Protein AF-A0A814MRF3-F1 (afdb_monomer_lite)

Radius of gyration: 19.3 Å; chains: 1; bounding box: 43×29×50 Å

InterPro domains:
  IPR014729 Rossmann-like alpha/beta/alpha sandwich fold [G3DSA:3.40.50.620] (4-127)

Organism: NCBI:txid392030

Foldseek 3Di:
DVVVVVVVVVVCCVPPNPPDDDADEAEDEPVVCVVCVPVLDQPHAYEYEYEPPDPSVVSVVVNLVPDDPSSNVRYHYHYHDPDDDADVVVVLVLLLPDPDDLPVSLVVCVVRDPNVVSCVCVVVVVSVVSD

Sequence (131 aa):
PDKLSQAILQECDDRFGEGFNISIIHICGIDATENNTRILSTQYSLAVVDRPGYDSKTLWKEILENVTPDNRERLIWIAPWTGEMRSSTQLRKLLTNVTSNHVTLRQDLRDLVPTSCIDYILEYNIGQWFQ

Secondary structure (DSSP, 8-state):
-HHHHHHHHHHHHHHH-TTS----EEEEEHHHHHT-TTSS-SSSEEEEE--TTS-HHHHHHHHHHHS-HHHHTTEEEEPPPSSPP--HHHHHHHHHT-SS-HHHHHHHHHTTS-HHHHHHHHHTTGGGGG-

Structure (mmCIF, N/CA/C/O backbone):
data_AF-A0A814MRF3-F1
#
_entry.id   AF-A0A814MRF3-F1
#
loop_
_atom_site.group_PDB
_atom_site.id
_atom_site.type_symbol
_atom_site.label_atom_id
_atom_site.label_alt_id
_atom_site.label_comp_id
_atom_site.label_asym_id
_atom_site.label_entity_id
_atom_site.label_seq_id
_atom_site.pdbx_PDB_ins_code
_atom_site.Cartn_x
_atom_site.Cartn_y
_atom_site.Cartn_z
_atom_site.occupancy
_atom_site.B_iso_or_equiv
_atom_site.auth_seq_id
_atom_site.auth_comp_id
_atom_site.auth_asym_id
_atom_site.auth_atom_id
_atom_site.pdbx_PDB_model_num
ATOM 1 N N . PRO A 1 1 ? -12.338 6.833 1.900 1.00 67.50 1 PRO A N 1
ATOM 2 C CA . PRO A 1 1 ? -12.202 5.496 2.531 1.00 67.50 1 PRO A CA 1
ATOM 3 C C . PRO A 1 1 ? -13.564 4.909 2.910 1.00 67.50 1 PRO A C 1
ATOM 5 O O . PRO A 1 1 ? -13.945 3.887 2.359 1.00 67.50 1 PRO A O 1
ATOM 8 N N . ASP A 1 2 ? -14.340 5.610 3.740 1.00 72.62 2 ASP A N 1
ATOM 9 C CA . ASP A 1 2 ? -15.555 5.036 4.336 1.00 72.62 2 ASP A CA 1
ATOM 10 C C . ASP A 1 2 ? -16.660 4.722 3.319 1.00 72.62 2 ASP A C 1
ATOM 12 O O . ASP A 1 2 ? -17.252 3.652 3.380 1.00 72.62 2 ASP A O 1
ATOM 16 N N . LYS A 1 3 ? -16.883 5.585 2.314 1.00 80.69 3 LYS A N 1
ATOM 17 C CA . LYS A 1 3 ? -17.847 5.306 1.229 1.00 80.69 3 LYS A CA 1
ATOM 18 C C . LYS A 1 3 ? -17.519 4.025 0.454 1.00 80.69 3 LYS A C 1
ATOM 20 O O . LYS A 1 3 ? -18.424 3.286 0.092 1.00 80.69 3 LYS A O 1
ATOM 25 N N . LEU A 1 4 ? -16.231 3.776 0.204 1.00 82.06 4 LEU A N 1
ATOM 26 C CA . LEU A 1 4 ? -15.781 2.566 -0.483 1.00 82.06 4 LEU A CA 1
ATOM 27 C C . LEU A 1 4 ? -15.948 1.342 0.423 1.00 82.06 4 LEU A C 1
ATOM 29 O O . LEU A 1 4 ? -16.456 0.328 -0.036 1.00 82.06 4 LEU A O 1
ATOM 33 N N . SER A 1 5 ? -15.588 1.453 1.708 1.00 83.31 5 SER A N 1
ATOM 34 C CA . SER A 1 5 ? -15.804 0.383 2.690 1.00 83.31 5 SER A CA 1
ATOM 35 C C . SER A 1 5 ? -17.272 -0.027 2.778 1.00 83.31 5 SER A C 1
ATOM 37 O O . SER A 1 5 ? -17.569 -1.213 2.746 1.00 83.31 5 SER A O 1
ATOM 39 N N . GLN A 1 6 ? -18.187 0.945 2.848 1.00 84.31 6 GLN A N 1
ATOM 40 C CA . GLN A 1 6 ? -19.624 0.675 2.936 1.00 84.31 6 GLN A CA 1
ATOM 41 C C . GLN A 1 6 ? -20.152 -0.027 1.681 1.00 84.31 6 GLN A C 1
ATOM 43 O O . GLN A 1 6 ? -20.926 -0.969 1.788 1.00 84.31 6 GLN A O 1
ATOM 48 N N . ALA A 1 7 ? -19.687 0.377 0.495 1.00 87.94 7 ALA A N 1
ATOM 49 C CA . ALA A 1 7 ? -20.043 -0.309 -0.745 1.00 87.94 7 ALA A CA 1
ATOM 50 C C . ALA A 1 7 ? -19.535 -1.763 -0.775 1.00 87.94 7 ALA A C 1
ATOM 52 O O . ALA A 1 7 ? -20.238 -2.641 -1.259 1.00 87.94 7 ALA A O 1
ATOM 53 N N . ILE A 1 8 ? -18.338 -2.025 -0.236 1.00 87.25 8 ILE A N 1
ATOM 54 C CA . ILE A 1 8 ? -17.791 -3.386 -0.133 1.00 87.25 8 ILE A CA 1
ATOM 55 C C . ILE A 1 8 ? -18.611 -4.235 0.843 1.00 87.25 8 ILE A C 1
ATOM 57 O O . ILE A 1 8 ? -18.914 -5.376 0.515 1.00 87.25 8 ILE A O 1
ATOM 61 N N . LEU A 1 9 ? -18.976 -3.699 2.016 1.00 86.56 9 LEU A N 1
ATOM 62 C CA . LEU A 1 9 ? -19.822 -4.421 2.975 1.00 86.56 9 LEU A CA 1
ATOM 63 C C . LEU A 1 9 ? -21.165 -4.789 2.349 1.00 86.56 9 LEU A C 1
ATOM 65 O O . LEU A 1 9 ? -21.534 -5.956 2.388 1.00 86.56 9 LEU A O 1
ATOM 69 N N . GLN A 1 10 ? -21.821 -3.828 1.693 1.00 88.25 10 GLN A N 1
ATOM 70 C CA . GLN A 1 10 ? -23.097 -4.072 1.025 1.00 88.25 10 GLN A CA 1
ATOM 71 C C . GLN A 1 10 ? -22.986 -5.175 -0.034 1.00 88.25 10 GLN A C 1
ATOM 73 O O . GLN A 1 10 ? -23.795 -6.093 -0.049 1.00 88.25 10 GLN A O 1
ATOM 78 N N . GLU A 1 11 ? -21.964 -5.126 -0.892 1.00 90.25 11 GLU A N 1
ATOM 79 C CA . GLU A 1 11 ? -21.776 -6.145 -1.933 1.00 90.25 11 GLU A CA 1
ATOM 80 C C . GLU A 1 11 ? -21.515 -7.536 -1.335 1.00 90.25 11 GLU A C 1
ATOM 82 O O . GLU A 1 11 ? -21.933 -8.555 -1.890 1.00 90.25 11 GLU A O 1
ATOM 87 N N . CYS A 1 12 ? -20.809 -7.602 -0.207 1.00 86.50 12 CYS A N 1
ATOM 88 C CA . CYS A 1 12 ? -20.595 -8.862 0.482 1.00 86.50 12 CYS A CA 1
ATOM 89 C C . CYS A 1 12 ? -21.886 -9.395 1.119 1.00 86.50 12 CYS A C 1
ATOM 91 O O . CYS A 1 12 ? -22.162 -10.588 0.984 1.00 86.50 12 CYS A O 1
ATOM 93 N N . ASP A 1 13 ? -22.677 -8.536 1.760 1.00 87.44 13 ASP A N 1
ATOM 94 C CA . ASP A 1 13 ? -23.973 -8.911 2.331 1.00 87.44 13 ASP A CA 1
ATOM 95 C C . ASP A 1 13 ? -24.920 -9.418 1.231 1.00 87.44 13 ASP A C 1
ATOM 97 O O . ASP A 1 13 ? -25.522 -10.483 1.374 1.00 87.44 13 ASP A O 1
ATOM 101 N N . ASP A 1 14 ? -24.965 -8.732 0.084 1.00 90.00 14 ASP A N 1
ATOM 102 C CA . ASP A 1 14 ? -25.799 -9.100 -1.066 1.00 90.00 14 ASP A CA 1
ATOM 103 C C . ASP A 1 14 ? -25.418 -10.472 -1.658 1.00 90.00 14 ASP A C 1
ATOM 105 O O . ASP A 1 14 ? -26.282 -11.219 -2.127 1.00 90.00 14 ASP A O 1
ATOM 109 N N . ARG A 1 15 ? -24.123 -10.826 -1.658 1.00 87.56 15 ARG A N 1
ATOM 110 C CA . ARG A 1 15 ? -23.620 -12.073 -2.268 1.00 87.56 15 ARG A CA 1
ATOM 111 C C . ARG A 1 15 ? -23.576 -13.264 -1.328 1.00 87.56 15 ARG A C 1
ATOM 113 O O . ARG A 1 15 ? -23.783 -14.393 -1.774 1.00 87.56 15 ARG A O 1
ATOM 120 N N . PHE A 1 16 ? -23.213 -13.036 -0.073 1.00 84.75 16 PHE A N 1
ATOM 121 C CA . PHE A 1 16 ? -22.900 -14.101 0.879 1.00 84.75 16 PHE A CA 1
ATOM 122 C C . PHE A 1 16 ? -23.936 -14.205 2.007 1.00 84.75 16 PHE A C 1
ATOM 124 O O . PHE A 1 16 ? -23.978 -15.228 2.693 1.00 84.75 16 PHE A O 1
ATOM 131 N N . GLY A 1 17 ? -24.816 -13.207 2.143 1.00 78.00 17 GLY A N 1
ATOM 132 C CA . GLY A 1 17 ? -25.870 -13.142 3.149 1.00 78.00 17 GLY A CA 1
ATOM 133 C C . GLY A 1 17 ? -25.359 -12.808 4.553 1.00 78.00 17 GLY A C 1
ATOM 134 O O . GLY A 1 17 ? -24.165 -12.848 4.842 1.00 78.00 17 GLY A O 1
ATOM 135 N N . GLU A 1 18 ? -26.301 -12.569 5.467 1.00 71.25 18 GLU A N 1
ATOM 136 C CA . GLU A 1 18 ? -26.056 -12.167 6.867 1.00 71.25 18 GLU A CA 1
ATOM 137 C C . GLU A 1 18 ? -25.335 -13.232 7.728 1.00 71.25 18 GLU A C 1
ATOM 139 O O . GLU A 1 18 ? -25.061 -13.019 8.907 1.00 71.25 18 GLU A O 1
ATOM 144 N N . GLY A 1 19 ? -25.027 -14.407 7.165 1.00 72.62 19 GLY A N 1
ATOM 145 C CA . GLY A 1 19 ? -24.338 -15.495 7.866 1.00 72.62 19 GLY A CA 1
ATOM 146 C C . GLY A 1 19 ? -22.831 -15.280 8.045 1.00 72.62 19 GLY A C 1
ATOM 147 O O . GLY A 1 19 ? -22.203 -16.018 8.808 1.00 72.62 19 GLY A O 1
ATOM 148 N N . PHE A 1 20 ? -22.242 -14.296 7.360 1.00 74.25 20 PHE A N 1
ATOM 149 C CA . PHE A 1 20 ? -20.815 -13.988 7.438 1.00 74.25 20 PHE A CA 1
ATOM 150 C C . PHE A 1 20 ? -20.572 -12.705 8.229 1.00 74.25 20 PHE A C 1
ATOM 152 O O . PHE A 1 20 ? -21.051 -11.636 7.876 1.00 74.25 20 PHE A O 1
ATOM 159 N N . ASN A 1 21 ? -19.761 -12.799 9.282 1.00 79.69 21 ASN A N 1
ATOM 160 C CA . ASN A 1 21 ? -19.292 -11.622 10.004 1.00 79.69 21 ASN A CA 1
ATOM 161 C C . ASN A 1 21 ? -18.046 -11.055 9.306 1.00 79.69 21 ASN A C 1
ATOM 163 O O . ASN A 1 21 ? -16.983 -11.681 9.326 1.00 79.69 21 ASN A O 1
ATOM 167 N N . ILE A 1 22 ? -18.182 -9.890 8.673 1.00 81.50 22 ILE A N 1
ATOM 168 C CA . ILE A 1 22 ? -17.134 -9.269 7.859 1.00 81.50 22 ILE A CA 1
ATOM 169 C C . ILE A 1 22 ? -16.531 -8.087 8.608 1.00 81.50 22 ILE A C 1
ATOM 171 O O . ILE A 1 22 ? -17.228 -7.209 9.105 1.00 81.50 22 ILE A O 1
ATOM 175 N N . SER A 1 23 ? -15.203 -8.046 8.663 1.00 81.06 23 SER A N 1
ATOM 176 C CA . SER A 1 23 ? -14.449 -6.935 9.244 1.00 81.06 23 SER A CA 1
ATOM 177 C C . SER A 1 23 ? -13.565 -6.289 8.185 1.00 81.06 23 SER A C 1
ATOM 179 O O . SER A 1 23 ? -12.835 -6.979 7.474 1.00 81.06 23 SER A O 1
ATOM 181 N N . ILE A 1 24 ? -13.612 -4.959 8.094 1.00 85.06 24 ILE A N 1
ATOM 182 C CA . ILE A 1 24 ? -12.761 -4.179 7.189 1.00 85.06 24 ILE A CA 1
ATOM 183 C C . ILE A 1 24 ? -11.589 -3.591 7.965 1.00 85.06 24 ILE A C 1
ATOM 185 O O . ILE A 1 24 ? -11.765 -2.939 8.994 1.00 85.06 24 ILE A O 1
ATOM 189 N N . ILE A 1 25 ? -10.393 -3.778 7.410 1.00 87.19 25 ILE A N 1
ATOM 190 C CA . ILE A 1 25 ? -9.158 -3.152 7.871 1.00 87.19 25 ILE A CA 1
ATOM 191 C C . ILE A 1 25 ? -8.561 -2.397 6.686 1.00 87.19 25 ILE A C 1
ATOM 193 O O . ILE A 1 25 ? -8.356 -2.966 5.613 1.00 87.19 25 ILE A O 1
ATOM 197 N N . HIS A 1 26 ? -8.290 -1.107 6.862 1.00 86.75 26 HIS A N 1
ATOM 198 C CA . HIS A 1 26 ? -7.528 -0.327 5.889 1.00 86.75 26 HIS A CA 1
ATOM 199 C C . HIS A 1 26 ? -6.041 -0.580 6.091 1.00 86.75 26 HIS A C 1
ATOM 201 O O . HIS A 1 26 ? -5.572 -0.644 7.223 1.00 86.75 26 HIS A O 1
ATOM 207 N N . ILE A 1 27 ? -5.296 -0.719 4.996 1.00 88.00 27 ILE A N 1
ATOM 208 C CA . ILE A 1 27 ? -3.849 -0.944 5.033 1.00 88.00 27 ILE A CA 1
ATOM 209 C C . ILE A 1 27 ? -3.178 0.122 4.175 1.00 88.00 27 ILE A C 1
ATOM 211 O O . ILE A 1 27 ? -3.549 0.310 3.014 1.00 88.00 27 ILE A O 1
ATOM 215 N N . CYS A 1 28 ? -2.189 0.818 4.729 1.00 85.50 28 CYS A N 1
ATOM 216 C CA . CYS A 1 28 ? -1.383 1.779 3.985 1.00 85.50 28 CYS A CA 1
ATOM 217 C C . CYS A 1 28 ? 0.082 1.783 4.441 1.00 85.50 28 CYS A C 1
ATOM 219 O O . CYS A 1 28 ? 0.426 1.266 5.503 1.00 85.50 28 CYS A O 1
ATOM 221 N N . GLY A 1 29 ? 0.956 2.359 3.613 1.00 85.19 29 GLY A N 1
ATOM 222 C CA . GLY A 1 29 ? 2.314 2.705 4.024 1.00 85.19 29 GLY A CA 1
ATOM 223 C C . GLY A 1 29 ? 2.324 3.973 4.879 1.00 85.19 29 GLY A C 1
ATOM 224 O O . GLY A 1 29 ? 1.449 4.830 4.736 1.00 85.19 29 GLY A O 1
ATOM 225 N N . ILE A 1 30 ? 3.332 4.111 5.740 1.00 83.88 30 ILE A N 1
ATOM 226 C CA . ILE A 1 30 ? 3.527 5.289 6.604 1.00 83.88 30 ILE A CA 1
ATOM 227 C C . ILE A 1 30 ? 3.541 6.617 5.816 1.00 83.88 30 ILE A C 1
ATOM 229 O O . ILE A 1 30 ? 3.013 7.625 6.284 1.00 83.88 30 ILE A O 1
ATOM 233 N N . ASP A 1 31 ? 4.008 6.596 4.565 1.00 82.75 31 ASP A N 1
ATOM 234 C CA . ASP A 1 31 ? 4.043 7.743 3.649 1.00 82.75 31 ASP A CA 1
ATOM 235 C C . ASP A 1 31 ? 2.659 8.311 3.297 1.00 82.75 31 ASP A C 1
ATOM 237 O O . ASP A 1 31 ? 2.509 9.505 3.022 1.00 82.75 31 ASP A O 1
ATOM 241 N N . ALA A 1 32 ? 1.623 7.471 3.345 1.00 80.81 32 ALA A N 1
ATOM 242 C CA . ALA A 1 32 ? 0.248 7.905 3.129 1.00 80.81 32 ALA A CA 1
ATOM 243 C C . ALA A 1 32 ? -0.323 8.669 4.336 1.00 80.81 32 ALA A C 1
ATOM 245 O O . ALA A 1 32 ? -1.267 9.442 4.173 1.00 80.81 32 ALA A O 1
ATOM 246 N N . THR A 1 33 ? 0.236 8.461 5.533 1.00 78.00 33 THR A N 1
ATOM 247 C CA . THR A 1 33 ? -0.243 9.105 6.766 1.00 78.00 33 THR A CA 1
ATOM 248 C C . THR A 1 33 ? 0.349 10.494 6.971 1.00 78.00 33 THR A C 1
ATOM 250 O O . THR A 1 33 ? -0.378 11.401 7.366 1.00 78.00 33 THR A O 1
ATOM 253 N N . GLU A 1 34 ? 1.619 10.689 6.604 1.00 70.62 34 GLU A N 1
ATOM 254 C CA . GLU A 1 34 ? 2.320 11.980 6.683 1.00 70.62 34 GLU A CA 1
ATOM 255 C C . GLU A 1 34 ? 1.602 13.069 5.874 1.00 70.62 34 GLU A C 1
ATOM 257 O O . GLU A 1 34 ? 1.429 14.201 6.316 1.00 70.62 34 GLU A O 1
ATOM 262 N N . ASN A 1 35 ? 1.108 12.698 4.693 1.00 62.84 35 ASN A N 1
ATOM 263 C CA . ASN A 1 35 ? 0.510 13.637 3.751 1.00 62.84 35 ASN A CA 1
ATOM 264 C C . ASN A 1 35 ? -0.993 13.864 3.970 1.00 62.84 35 ASN A C 1
ATOM 266 O O . ASN A 1 35 ? -1.603 14.648 3.238 1.00 62.84 35 ASN A O 1
ATOM 270 N N . ASN A 1 36 ? -1.637 13.138 4.894 1.00 60.03 36 ASN A N 1
ATOM 271 C CA . ASN A 1 36 ? -3.096 13.146 4.964 1.00 60.03 36 ASN A CA 1
ATOM 272 C C . ASN A 1 36 ? -3.673 12.632 6.295 1.00 60.03 36 ASN A C 1
ATOM 274 O O . ASN A 1 36 ? -4.273 11.559 6.378 1.00 60.03 36 ASN A O 1
ATOM 278 N N . THR A 1 37 ? -3.622 13.466 7.332 1.00 58.69 37 THR A N 1
ATOM 279 C CA . THR A 1 37 ? -4.309 13.203 8.613 1.00 58.69 37 THR A CA 1
ATOM 280 C C . THR A 1 37 ? -5.828 13.008 8.464 1.00 58.69 37 THR A C 1
ATOM 282 O O . THR A 1 37 ? -6.458 12.387 9.314 1.00 58.69 37 THR A O 1
ATOM 285 N N . ARG A 1 38 ? -6.425 13.461 7.348 1.00 55.94 38 ARG A N 1
ATOM 286 C CA . ARG A 1 38 ? -7.843 13.252 6.990 1.00 55.94 38 ARG A CA 1
ATOM 287 C C . ARG A 1 38 ? -8.164 11.866 6.409 1.00 55.94 38 ARG A C 1
ATOM 289 O O . ARG A 1 38 ? -9.341 11.551 6.255 1.00 55.94 38 ARG A O 1
ATOM 296 N N . ILE A 1 39 ? -7.163 11.059 6.039 1.00 55.62 39 ILE A N 1
ATOM 297 C CA . ILE A 1 39 ? -7.366 9.707 5.473 1.00 55.62 39 ILE A CA 1
ATOM 298 C C . ILE A 1 39 ? -7.518 8.645 6.569 1.00 55.62 39 ILE A C 1
ATOM 300 O O . ILE A 1 39 ? -8.028 7.560 6.289 1.00 55.62 39 ILE A O 1
ATOM 304 N N . LEU A 1 40 ? -7.139 8.960 7.810 1.00 65.62 40 LEU A N 1
ATOM 305 C CA . LEU A 1 40 ? -7.324 8.071 8.951 1.00 65.62 40 LEU A CA 1
ATOM 306 C C . LEU A 1 40 ? -8.829 7.855 9.160 1.00 65.62 40 LEU A C 1
ATOM 308 O O . LEU A 1 40 ? -9.532 8.749 9.633 1.00 65.62 40 LEU A O 1
ATOM 312 N N . SER A 1 41 ? -9.337 6.691 8.742 1.00 64.31 41 SER A N 1
ATOM 313 C CA . SER A 1 41 ? -10.743 6.353 8.953 1.00 64.31 41 SER A CA 1
ATOM 314 C C . SER A 1 41 ? -11.030 6.412 10.445 1.00 64.31 41 SER A C 1
ATOM 316 O O . SER A 1 41 ? -10.343 5.796 11.257 1.00 64.31 41 SER A O 1
ATOM 318 N N . THR A 1 42 ? -12.069 7.151 10.811 1.00 67.44 42 THR A N 1
ATOM 319 C CA . THR A 1 42 ? -12.561 7.185 12.186 1.00 67.44 42 THR A CA 1
ATOM 320 C C . THR A 1 42 ? -13.544 6.056 12.450 1.00 67.44 42 THR A C 1
ATOM 322 O O . THR A 1 42 ? -14.067 5.973 13.557 1.00 67.44 42 THR A O 1
ATOM 325 N N . GLN A 1 43 ? -13.774 5.141 11.501 1.00 74.12 43 GLN A N 1
ATOM 326 C CA . GLN A 1 43 ? -14.732 4.033 11.631 1.00 74.12 43 GLN A CA 1
ATOM 327 C C . GLN A 1 43 ? -14.068 2.655 11.586 1.00 74.12 43 GLN A C 1
ATOM 329 O O . GLN A 1 43 ? -14.405 1.799 12.397 1.00 74.12 43 GLN A O 1
ATOM 334 N N . TYR A 1 44 ? -13.083 2.456 10.714 1.00 81.50 44 TYR A N 1
ATOM 335 C CA . TYR A 1 44 ? -12.439 1.156 10.513 1.00 81.50 44 TYR A CA 1
ATOM 336 C C . TYR A 1 44 ? -11.045 1.104 11.131 1.00 81.50 44 TYR A C 1
ATOM 338 O O . TYR A 1 44 ? -10.403 2.138 11.316 1.00 81.50 44 TYR A O 1
ATOM 346 N N . SER A 1 45 ? -10.571 -0.104 11.439 1.00 86.94 45 SER A N 1
ATOM 347 C CA . SER A 1 45 ? -9.184 -0.299 11.858 1.00 86.94 45 SER A CA 1
ATOM 348 C C . SER A 1 45 ? -8.229 0.074 10.732 1.00 86.94 45 SER A C 1
ATOM 350 O O . SER A 1 45 ? -8.499 -0.201 9.560 1.00 86.94 45 SER A O 1
ATOM 352 N N . LEU A 1 46 ? -7.101 0.679 11.092 1.00 86.19 46 LEU A N 1
ATOM 353 C CA . LEU A 1 46 ? -6.070 1.092 10.152 1.00 86.19 46 LEU A CA 1
ATOM 354 C C . LEU A 1 46 ? -4.738 0.464 10.545 1.00 86.19 46 LEU A C 1
ATOM 356 O O . LEU A 1 46 ? -4.183 0.762 11.601 1.00 86.19 46 LEU A O 1
ATOM 360 N N . ALA A 1 47 ? -4.213 -0.366 9.654 1.00 88.94 47 ALA A N 1
ATOM 361 C CA . ALA A 1 47 ? -2.870 -0.900 9.725 1.00 88.94 47 ALA A CA 1
ATOM 362 C C . ALA A 1 47 ? -1.914 -0.036 8.900 1.00 88.94 47 ALA A C 1
ATOM 364 O O . ALA A 1 47 ? -2.075 0.121 7.687 1.00 88.94 47 ALA A O 1
ATOM 365 N N . VAL A 1 48 ? -0.898 0.504 9.566 1.00 87.38 48 VAL A N 1
ATOM 366 C CA . VAL A 1 48 ? 0.132 1.332 8.942 1.00 87.38 48 VAL A CA 1
ATOM 367 C C . VAL A 1 48 ? 1.446 0.577 8.949 1.00 87.38 48 VAL A C 1
ATOM 369 O O . VAL A 1 48 ? 1.988 0.245 10.005 1.00 87.38 48 VAL A O 1
ATOM 372 N N . VAL A 1 49 ? 1.937 0.294 7.747 1.00 87.94 49 VAL A N 1
ATOM 373 C CA . VAL A 1 49 ? 3.186 -0.427 7.520 1.00 87.94 49 VAL A CA 1
ATOM 374 C C . VAL A 1 49 ? 4.319 0.574 7.394 1.00 87.94 49 VAL A C 1
ATOM 376 O O . VAL A 1 49 ? 4.303 1.459 6.533 1.00 87.94 49 VAL A O 1
ATOM 379 N N . ASP A 1 50 ? 5.312 0.420 8.258 1.00 86.50 50 ASP A N 1
ATOM 380 C CA . ASP A 1 50 ? 6.518 1.225 8.207 1.00 86.50 50 ASP A CA 1
ATOM 381 C C . ASP A 1 50 ? 7.335 0.929 6.935 1.00 86.50 50 ASP A C 1
ATOM 383 O O . ASP A 1 50 ? 7.350 -0.190 6.407 1.00 86.50 50 ASP A O 1
ATOM 387 N N . ARG A 1 51 ? 8.014 1.953 6.419 1.00 81.50 51 ARG A N 1
ATOM 388 C CA . ARG A 1 51 ? 8.834 1.884 5.212 1.00 81.50 51 ARG A CA 1
ATOM 389 C C . ARG A 1 51 ? 10.207 2.492 5.488 1.00 81.50 51 ARG A C 1
ATOM 391 O O . ARG A 1 51 ? 10.285 3.559 6.094 1.00 81.50 51 ARG A O 1
ATOM 398 N N . PRO A 1 52 ? 11.293 1.870 4.990 1.00 79.00 52 PRO A N 1
ATOM 399 C CA . PRO A 1 52 ? 12.625 2.457 5.090 1.00 79.00 52 PRO A CA 1
ATOM 400 C C . PRO A 1 52 ? 12.644 3.908 4.586 1.00 79.00 52 PRO A C 1
ATOM 402 O O . PRO A 1 52 ? 11.954 4.236 3.628 1.00 79.00 52 PRO A O 1
ATOM 405 N N . GLY A 1 53 ? 13.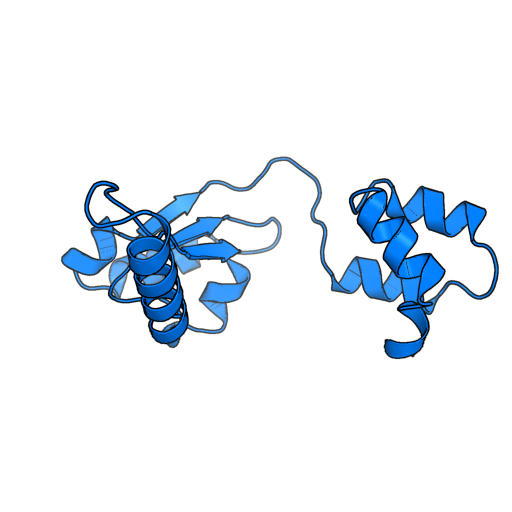435 4.780 5.210 1.00 78.75 53 GLY A N 1
ATOM 406 C CA . GLY A 1 53 ? 13.574 6.178 4.779 1.00 78.75 53 GLY A CA 1
ATOM 407 C C . GLY A 1 53 ? 12.515 7.157 5.301 1.00 78.75 53 GLY A C 1
ATOM 408 O O . GLY A 1 53 ? 12.628 8.340 4.996 1.00 78.75 53 GLY A O 1
ATOM 409 N N . TYR A 1 54 ? 11.548 6.705 6.107 1.00 78.56 54 TYR A N 1
ATOM 410 C CA . TYR A 1 54 ? 10.595 7.566 6.818 1.00 78.56 54 TYR A CA 1
ATOM 411 C C . TYR A 1 54 ? 10.886 7.569 8.327 1.00 78.56 54 TYR A C 1
ATOM 413 O O . TYR A 1 54 ? 11.261 6.537 8.886 1.00 78.56 54 TYR A O 1
ATOM 421 N N . ASP A 1 55 ? 10.702 8.712 9.003 1.00 77.75 55 ASP A N 1
ATOM 422 C CA . ASP A 1 55 ? 10.763 8.785 10.474 1.00 77.75 55 ASP A CA 1
ATOM 423 C C . ASP A 1 55 ? 9.435 8.323 11.088 1.00 77.75 55 ASP A C 1
ATOM 425 O O . ASP A 1 55 ? 8.595 9.098 11.554 1.00 77.75 55 ASP A O 1
ATOM 429 N N . SER A 1 56 ? 9.234 7.012 11.049 1.00 79.56 56 SER A N 1
ATOM 430 C CA . SER A 1 56 ? 7.990 6.375 11.459 1.00 79.56 56 SER A CA 1
ATOM 431 C C . SER A 1 56 ? 7.688 6.514 12.941 1.00 79.56 56 SER A C 1
ATOM 433 O O . SER A 1 56 ? 6.524 6.604 13.315 1.00 79.56 56 SER A O 1
ATOM 435 N N . LYS A 1 57 ? 8.709 6.569 13.801 1.00 81.00 57 LYS A N 1
ATOM 436 C CA . LYS A 1 57 ? 8.509 6.634 15.254 1.00 81.00 57 LYS A CA 1
ATOM 437 C C . LYS A 1 57 ? 7.951 7.981 15.686 1.00 81.00 57 LYS A C 1
ATOM 439 O O . LYS A 1 57 ? 7.019 8.007 16.488 1.00 81.00 57 LYS A O 1
ATOM 444 N N . THR A 1 58 ? 8.510 9.075 15.172 1.00 82.69 58 THR A N 1
ATOM 445 C CA . THR A 1 58 ? 8.053 10.426 15.519 1.00 82.69 58 THR A CA 1
ATOM 446 C C . THR A 1 58 ? 6.649 10.666 14.980 1.00 82.69 58 THR A C 1
ATOM 448 O O . THR A 1 58 ? 5.760 11.029 15.750 1.00 82.69 58 THR A O 1
ATOM 451 N N . LEU A 1 59 ? 6.421 10.358 13.698 1.00 79.88 59 LEU A N 1
ATOM 452 C CA . LEU A 1 59 ? 5.116 10.533 13.062 1.00 79.88 59 LEU A CA 1
ATOM 453 C C . LEU A 1 59 ? 4.036 9.670 13.724 1.00 79.88 59 LEU A C 1
ATOM 455 O O . LEU A 1 59 ? 2.938 10.140 14.011 1.00 79.88 59 LEU A O 1
ATOM 459 N N . TRP A 1 60 ? 4.341 8.403 14.011 1.00 83.25 60 TRP A N 1
ATOM 460 C CA . TRP A 1 60 ? 3.372 7.512 14.640 1.00 83.25 60 TRP A CA 1
ATOM 461 C C . TRP A 1 60 ? 3.021 7.947 16.062 1.00 83.25 60 TRP A C 1
ATOM 463 O O . TRP A 1 60 ? 1.857 7.895 16.457 1.00 83.25 60 TRP A O 1
ATOM 473 N N . LYS A 1 61 ? 4.012 8.418 16.827 1.00 84.06 61 LYS A N 1
ATOM 474 C CA . LYS A 1 61 ? 3.777 8.985 18.155 1.00 84.06 61 LYS A CA 1
ATOM 475 C C . LYS A 1 61 ? 2.841 10.194 18.078 1.00 84.06 61 LYS A C 1
ATOM 477 O O . LYS A 1 61 ? 1.872 10.236 18.829 1.00 84.06 61 LYS A O 1
ATOM 482 N N . GLU A 1 62 ? 3.089 11.118 17.150 1.00 83.62 62 GLU A N 1
ATOM 483 C CA . GLU A 1 62 ? 2.230 12.287 16.930 1.00 83.62 62 GLU A CA 1
ATOM 484 C C . GLU A 1 62 ? 0.793 11.876 16.577 1.00 83.62 62 GLU A C 1
ATOM 486 O O . GLU A 1 62 ? -0.161 12.417 17.135 1.00 83.62 62 GLU A O 1
ATOM 491 N N . ILE A 1 63 ? 0.614 10.875 15.709 1.00 81.19 63 ILE A N 1
ATOM 492 C CA . ILE A 1 63 ? -0.716 10.352 15.370 1.00 81.19 63 ILE A CA 1
ATOM 493 C C . ILE A 1 63 ? -1.413 9.797 16.620 1.00 81.19 63 ILE A C 1
ATOM 495 O O . ILE A 1 63 ? -2.559 10.155 16.883 1.00 81.19 63 ILE A O 1
ATOM 499 N N . LEU A 1 64 ? -0.739 8.959 17.415 1.00 82.31 64 LEU A N 1
ATOM 500 C CA . LEU A 1 64 ? -1.324 8.353 18.619 1.00 82.31 64 LEU A CA 1
ATOM 501 C C . LEU A 1 64 ? -1.700 9.376 19.702 1.00 82.31 64 LEU A C 1
ATOM 503 O O . LEU A 1 64 ? -2.618 9.116 20.480 1.00 82.31 64 LEU A O 1
ATOM 507 N N . GLU A 1 65 ? -0.989 10.502 19.782 1.00 84.00 65 GLU A N 1
ATOM 508 C CA . GLU A 1 65 ? -1.248 11.578 20.749 1.00 84.00 65 GLU A CA 1
ATOM 509 C C . GLU A 1 65 ? -2.426 12.477 20.340 1.00 84.00 65 GLU A C 1
ATOM 511 O O . GLU A 1 65 ? -3.072 13.062 21.208 1.00 84.00 65 GLU A O 1
ATOM 516 N N . ASN A 1 66 ? -2.742 12.554 19.043 1.00 78.44 66 ASN A N 1
ATOM 517 C CA . ASN A 1 66 ? -3.766 13.452 18.497 1.00 78.44 66 ASN A CA 1
ATOM 518 C C . ASN A 1 66 ? -5.099 12.766 18.151 1.00 78.44 66 ASN A C 1
ATOM 520 O O . ASN A 1 66 ? -6.025 13.422 17.666 1.00 78.44 66 ASN A O 1
ATOM 524 N N . VAL A 1 67 ? -5.230 11.459 18.387 1.00 78.75 67 VAL A N 1
ATOM 525 C CA . VAL A 1 67 ? -6.485 10.721 18.182 1.00 78.75 67 VAL A CA 1
ATOM 526 C C . VAL A 1 67 ? -7.247 10.511 19.490 1.00 78.75 67 VAL A C 1
ATOM 528 O O . VAL A 1 67 ? -6.667 10.449 20.573 1.00 78.75 67 VAL A O 1
ATOM 531 N N . THR A 1 68 ? -8.573 10.373 19.401 1.00 79.56 68 THR A N 1
ATOM 532 C CA . THR A 1 68 ? -9.394 9.988 20.558 1.00 79.56 68 THR A CA 1
ATOM 533 C C . THR A 1 68 ? -9.007 8.585 21.056 1.00 79.56 68 THR A C 1
ATOM 535 O O . THR A 1 68 ? -8.529 7.772 20.258 1.00 79.56 68 THR A O 1
ATOM 538 N N . PRO A 1 69 ? -9.241 8.253 22.341 1.00 80.50 69 PRO A N 1
ATOM 539 C CA . PRO A 1 69 ? -8.968 6.915 22.875 1.00 80.50 69 PRO A CA 1
ATOM 540 C C . PRO A 1 69 ? -9.600 5.787 22.042 1.00 80.50 69 PRO A C 1
ATOM 542 O O . PRO A 1 69 ? -8.894 4.867 21.638 1.00 80.50 69 PRO A O 1
ATOM 545 N N . ASP A 1 70 ? -10.874 5.927 21.663 1.00 76.56 70 ASP A N 1
ATOM 546 C CA . ASP A 1 70 ? -11.592 4.943 20.837 1.00 76.56 70 ASP A CA 1
ATOM 547 C C . ASP A 1 70 ? -10.984 4.776 19.435 1.00 76.56 70 ASP A C 1
ATOM 549 O O . ASP A 1 70 ? -11.064 3.713 18.819 1.00 76.56 70 ASP A O 1
ATOM 553 N N . ASN A 1 71 ? -10.381 5.830 18.880 1.00 76.50 71 ASN A N 1
ATOM 554 C CA . ASN A 1 71 ? -9.682 5.747 17.599 1.00 76.50 71 ASN A CA 1
ATOM 555 C C . ASN A 1 71 ? -8.306 5.099 17.766 1.00 76.50 71 ASN A C 1
ATOM 557 O O . ASN A 1 71 ? -7.863 4.377 16.878 1.00 76.50 71 ASN A O 1
ATOM 561 N N . ARG A 1 72 ? -7.637 5.332 18.898 1.00 81.25 72 ARG A N 1
ATOM 562 C CA . ARG A 1 72 ? -6.291 4.829 19.177 1.00 81.25 72 ARG A CA 1
ATOM 563 C C . ARG A 1 72 ? -6.224 3.306 19.177 1.00 81.25 72 ARG A C 1
ATOM 565 O O . ARG A 1 72 ? -5.287 2.752 18.615 1.00 81.25 72 ARG A O 1
ATOM 572 N N . GLU A 1 73 ? -7.215 2.636 19.760 1.00 84.00 73 GLU A N 1
ATOM 573 C CA . GLU A 1 73 ? -7.273 1.164 19.825 1.00 84.00 73 GLU A CA 1
ATOM 574 C C . GLU A 1 73 ? -7.394 0.500 18.445 1.00 84.00 73 GLU A C 1
ATOM 576 O O . GLU A 1 73 ? -7.103 -0.683 18.282 1.00 84.00 73 GLU A O 1
ATOM 581 N N . ARG A 1 74 ? -7.789 1.273 17.432 1.00 83.88 74 ARG A N 1
ATOM 582 C CA . ARG A 1 74 ? -7.991 0.814 16.054 1.00 83.88 74 ARG A CA 1
ATOM 583 C C . ARG A 1 74 ? -6.780 1.048 15.158 1.00 83.88 74 ARG A C 1
ATOM 585 O O . ARG A 1 74 ? -6.767 0.588 14.015 1.00 83.88 74 ARG A O 1
ATOM 592 N N . LEU A 1 75 ? -5.772 1.757 15.663 1.00 86.75 75 LEU A N 1
ATOM 593 C CA . LEU A 1 75 ? -4.528 2.022 14.959 1.00 86.75 75 LEU A CA 1
ATOM 594 C C . LEU A 1 75 ? -3.521 0.907 15.236 1.00 86.75 75 LEU A C 1
ATOM 596 O O . LEU A 1 75 ? -3.088 0.694 16.367 1.00 86.75 75 LEU A O 1
ATOM 600 N N . ILE A 1 76 ? -3.114 0.217 14.176 1.00 88.62 76 ILE A N 1
ATOM 601 C CA . ILE A 1 76 ? -2.175 -0.898 14.229 1.00 88.62 76 ILE A CA 1
ATOM 602 C C . ILE A 1 76 ? -0.891 -0.459 13.534 1.00 88.62 76 ILE A C 1
ATOM 604 O O . ILE A 1 76 ? -0.886 -0.175 12.337 1.00 88.62 76 ILE A O 1
ATOM 608 N N . TRP A 1 77 ? 0.211 -0.427 14.276 1.00 88.19 77 TRP A N 1
ATOM 609 C CA . TRP A 1 77 ? 1.529 -0.195 13.695 1.00 88.19 77 TRP A CA 1
ATOM 610 C C . TRP A 1 77 ? 2.192 -1.515 13.344 1.00 88.19 77 TRP A C 1
ATOM 612 O O . TRP A 1 77 ? 2.313 -2.403 14.189 1.00 88.19 77 TRP A O 1
ATOM 622 N N . ILE A 1 78 ? 2.643 -1.627 12.102 1.00 88.19 78 ILE A N 1
ATOM 623 C CA . ILE A 1 78 ? 3.371 -2.787 11.610 1.00 88.19 78 ILE A CA 1
ATOM 624 C C . ILE A 1 78 ? 4.811 -2.352 11.358 1.00 88.19 78 ILE A C 1
ATOM 626 O O . ILE A 1 78 ? 5.074 -1.461 10.547 1.00 88.19 78 ILE A O 1
ATOM 630 N N . ALA A 1 79 ? 5.734 -2.995 12.077 1.00 82.12 79 ALA A N 1
ATOM 631 C CA . ALA A 1 79 ? 7.170 -2.781 11.942 1.00 82.12 79 ALA A CA 1
ATOM 632 C C . ALA A 1 79 ? 7.626 -2.964 10.480 1.00 82.12 79 ALA A C 1
ATOM 634 O O . ALA A 1 79 ? 7.003 -3.726 9.732 1.00 82.12 79 ALA A O 1
ATOM 635 N N . PRO A 1 80 ? 8.704 -2.281 10.061 1.00 77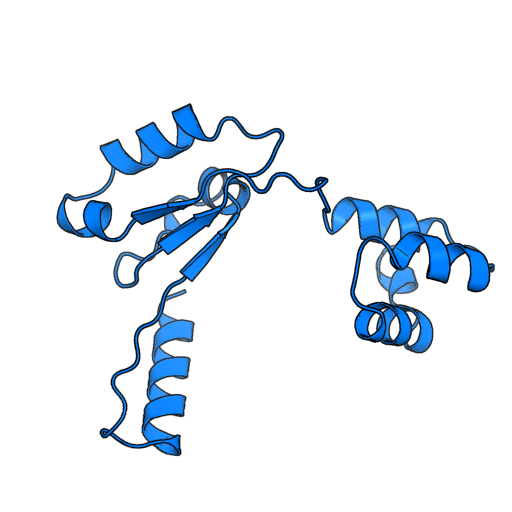.56 80 PRO A N 1
ATOM 636 C CA . PRO A 1 80 ? 9.063 -2.216 8.656 1.00 77.56 80 PRO A CA 1
ATOM 637 C C . PRO A 1 80 ? 9.424 -3.596 8.125 1.00 77.56 80 PRO A C 1
ATOM 639 O O . PRO A 1 80 ? 10.101 -4.392 8.781 1.00 77.56 80 PRO A O 1
ATOM 642 N N . TRP A 1 81 ? 8.978 -3.858 6.901 1.00 71.75 81 TRP A N 1
ATOM 643 C CA . TRP A 1 81 ? 9.362 -5.058 6.176 1.00 71.75 81 TRP A CA 1
ATOM 644 C C . TRP A 1 81 ? 10.880 -5.066 5.947 1.00 71.75 81 TRP A C 1
ATOM 646 O O . TRP A 1 81 ? 11.456 -4.059 5.542 1.00 71.75 81 TRP A O 1
ATOM 656 N N . THR A 1 82 ? 11.530 -6.211 6.170 1.00 72.31 82 THR A N 1
ATOM 657 C CA . THR A 1 82 ? 12.993 -6.365 6.033 1.00 72.31 82 THR A CA 1
ATOM 658 C C . THR A 1 82 ? 13.473 -6.466 4.583 1.00 72.31 82 THR A C 1
ATOM 660 O O . THR A 1 82 ? 14.660 -6.656 4.336 1.00 72.31 82 THR A O 1
ATOM 663 N N . GLY A 1 83 ? 12.560 -6.409 3.617 1.00 71.25 83 GLY A N 1
ATOM 664 C CA . GLY A 1 83 ? 12.883 -6.427 2.196 1.00 71.25 83 GLY A CA 1
ATOM 665 C C . GLY A 1 83 ? 13.257 -5.055 1.646 1.00 71.25 83 GLY A C 1
ATOM 666 O O . GLY A 1 83 ? 13.079 -4.018 2.282 1.00 71.25 83 GLY A O 1
ATOM 667 N N . GLU A 1 84 ? 13.758 -5.063 0.416 1.00 72.69 84 GLU A N 1
ATOM 668 C CA . GLU A 1 84 ? 14.152 -3.844 -0.281 1.00 72.69 84 GLU A CA 1
ATOM 669 C C . GLU A 1 84 ? 12.966 -2.913 -0.540 1.00 72.69 84 GLU A C 1
ATOM 671 O O . GLU A 1 84 ? 11.839 -3.341 -0.813 1.00 72.69 84 GLU A O 1
ATOM 676 N N . MET A 1 85 ? 13.239 -1.608 -0.506 1.00 76.69 85 MET A N 1
ATOM 677 C CA . MET A 1 85 ? 12.252 -0.610 -0.879 1.00 76.69 85 MET A CA 1
ATOM 678 C C . MET A 1 85 ? 11.951 -0.710 -2.373 1.00 76.69 85 MET A C 1
ATOM 680 O O . MET A 1 85 ? 12.809 -0.459 -3.219 1.00 76.69 85 MET A O 1
ATOM 684 N N . ARG A 1 86 ? 10.683 -0.976 -2.683 1.00 80.19 86 ARG A N 1
ATOM 685 C CA . ARG A 1 86 ? 10.145 -0.928 -4.041 1.00 80.19 86 ARG A CA 1
ATOM 686 C C . ARG A 1 86 ? 9.122 0.191 -4.122 1.00 80.19 86 ARG A C 1
ATOM 688 O O . ARG A 1 86 ? 8.177 0.244 -3.335 1.00 80.19 86 ARG A O 1
ATOM 695 N N . SER A 1 87 ? 9.318 1.114 -5.053 1.00 84.44 87 SER A N 1
ATOM 696 C CA . SER A 1 87 ? 8.400 2.224 -5.298 1.00 84.44 87 SER A CA 1
ATOM 697 C C . SER A 1 87 ? 7.926 2.235 -6.746 1.00 84.44 87 SER A C 1
ATOM 699 O O . SER A 1 87 ? 8.673 1.928 -7.676 1.00 84.44 87 SER A O 1
ATOM 701 N N . SER A 1 88 ? 6.689 2.686 -6.953 1.00 87.31 88 SER A N 1
ATOM 702 C CA . SER A 1 88 ? 6.158 2.895 -8.305 1.00 87.31 88 SER A CA 1
ATOM 703 C C . SER A 1 88 ? 6.976 3.927 -9.094 1.00 87.31 88 SER A C 1
ATOM 705 O O . SER A 1 88 ? 7.038 3.862 -10.316 1.00 87.31 88 SER A O 1
ATOM 707 N N . THR A 1 89 ? 7.649 4.861 -8.414 1.00 86.44 89 THR A N 1
ATOM 708 C CA . THR A 1 89 ? 8.560 5.822 -9.052 1.00 86.44 89 THR A CA 1
ATOM 709 C C . THR A 1 89 ? 9.798 5.140 -9.637 1.00 86.44 89 THR A C 1
ATOM 711 O O . THR A 1 89 ? 10.186 5.474 -10.754 1.00 86.44 89 THR A O 1
ATOM 714 N N . GLN A 1 90 ? 10.404 4.176 -8.931 1.00 84.56 90 GLN A N 1
ATOM 715 C CA . GLN A 1 90 ? 11.513 3.376 -9.474 1.00 84.56 90 GLN A CA 1
ATOM 716 C C . GLN A 1 90 ? 11.060 2.558 -10.688 1.00 84.56 90 GLN A C 1
ATOM 718 O O . GLN A 1 90 ? 11.737 2.576 -11.711 1.00 84.56 90 GLN A O 1
ATOM 723 N N . LEU A 1 91 ? 9.884 1.924 -10.607 1.00 87.81 91 LEU A N 1
ATOM 724 C CA . LEU A 1 91 ? 9.301 1.181 -11.729 1.00 87.81 91 LEU A CA 1
ATOM 725 C C . LEU A 1 91 ? 9.095 2.068 -12.960 1.00 87.81 91 LEU A C 1
ATOM 727 O O . LEU A 1 91 ? 9.541 1.715 -14.045 1.00 87.81 91 LEU A O 1
ATOM 731 N N . ARG A 1 92 ? 8.488 3.250 -12.803 1.00 86.38 92 ARG A N 1
ATOM 732 C CA . ARG A 1 92 ? 8.296 4.180 -13.928 1.00 86.38 92 ARG A CA 1
ATOM 733 C C . ARG A 1 92 ? 9.617 4.614 -14.554 1.00 86.38 92 ARG A C 1
ATOM 735 O O . ARG A 1 92 ? 9.723 4.588 -15.768 1.00 86.38 92 ARG A O 1
ATOM 742 N N . LYS A 1 93 ? 10.640 4.932 -13.750 1.00 85.19 93 LYS A N 1
ATOM 743 C CA . LYS A 1 93 ? 11.978 5.280 -14.266 1.00 85.19 93 LYS A CA 1
ATOM 744 C C . LYS A 1 93 ? 12.595 4.158 -15.105 1.00 85.19 93 LYS A C 1
ATOM 746 O O . LYS A 1 93 ? 13.220 4.450 -16.119 1.00 85.19 93 LYS A O 1
ATOM 751 N N . LEU A 1 94 ? 12.420 2.899 -14.697 1.00 84.56 94 LEU A N 1
ATOM 752 C CA . LEU A 1 94 ? 12.853 1.751 -15.498 1.00 84.56 94 LEU A CA 1
ATOM 753 C C . LEU A 1 94 ? 12.099 1.704 -16.829 1.00 84.56 94 LEU A C 1
ATOM 755 O O . LEU A 1 94 ? 12.721 1.550 -17.872 1.00 84.56 94 LEU A O 1
ATOM 759 N N . LEU A 1 95 ? 10.781 1.914 -16.804 1.00 84.56 95 LEU A N 1
ATOM 760 C CA . LEU A 1 95 ? 9.939 1.879 -18.002 1.00 84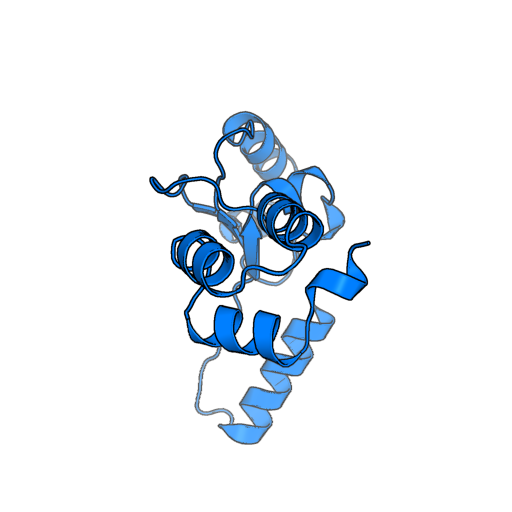.56 95 LEU A CA 1
ATOM 761 C C . LEU A 1 95 ? 10.207 3.038 -18.977 1.00 84.56 95 LEU A C 1
ATOM 763 O O . LEU A 1 95 ? 10.168 2.817 -20.182 1.00 84.56 95 LEU A O 1
ATOM 767 N N . THR A 1 96 ? 10.518 4.244 -18.492 1.00 78.94 96 THR A N 1
ATOM 768 C CA . THR A 1 96 ? 10.808 5.415 -19.343 1.00 78.94 96 THR A CA 1
ATOM 769 C C . THR A 1 96 ? 12.119 5.260 -20.127 1.00 78.94 96 THR A C 1
ATOM 771 O O . THR A 1 96 ? 12.245 5.793 -21.225 1.00 78.94 96 THR A O 1
ATOM 774 N N . ASN A 1 97 ? 13.089 4.507 -19.597 1.00 68.81 97 ASN A N 1
ATOM 775 C CA . ASN A 1 97 ? 14.421 4.357 -20.195 1.00 68.81 97 ASN A CA 1
ATOM 776 C C . ASN A 1 97 ? 14.544 3.176 -21.175 1.00 68.81 97 ASN A C 1
ATOM 778 O O . ASN A 1 97 ? 15.624 2.946 -21.722 1.00 68.81 97 ASN A O 1
ATOM 782 N N . VAL A 1 98 ? 13.475 2.408 -21.406 1.00 64.25 98 VAL A N 1
ATOM 783 C CA . VAL A 1 98 ? 13.533 1.219 -22.267 1.00 64.25 98 VAL A CA 1
ATOM 784 C C . VAL A 1 98 ? 13.177 1.603 -23.690 1.00 64.25 98 VAL A C 1
ATOM 786 O O . VAL A 1 98 ? 12.014 1.785 -24.030 1.00 64.25 98 VAL A O 1
ATOM 789 N N . THR A 1 99 ? 14.191 1.700 -24.542 1.00 57.34 99 THR A N 1
ATOM 790 C CA . THR A 1 99 ? 13.995 2.091 -25.939 1.00 57.34 99 THR A CA 1
ATOM 791 C C . THR A 1 99 ? 13.724 0.923 -26.886 1.00 57.34 99 THR A C 1
ATOM 793 O O . THR A 1 99 ? 13.093 1.165 -27.910 1.00 57.34 99 THR A O 1
ATOM 796 N N . SER A 1 100 ? 14.116 -0.333 -26.605 1.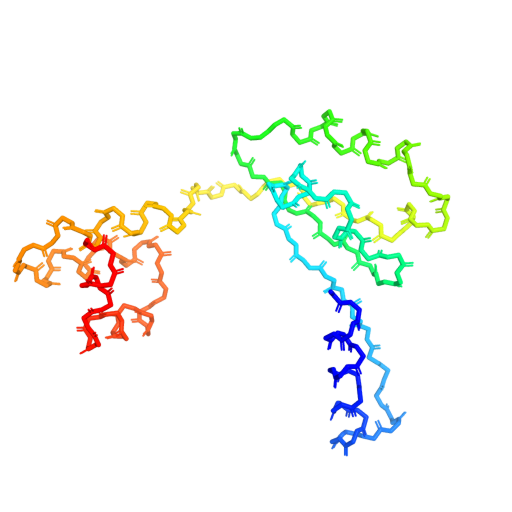00 59.41 100 SER A N 1
ATOM 797 C CA . SER A 1 100 ? 13.747 -1.486 -27.477 1.00 59.41 100 SER A CA 1
ATOM 798 C C . SER A 1 100 ? 14.009 -2.900 -26.922 1.00 59.41 100 SER A C 1
ATOM 800 O O . SER A 1 100 ? 13.627 -3.881 -27.559 1.00 59.41 100 SER A O 1
ATOM 802 N N . ASN A 1 101 ? 14.709 -3.066 -25.792 1.00 71.38 101 ASN A N 1
ATOM 803 C CA . ASN A 1 101 ? 15.180 -4.389 -25.355 1.00 71.38 101 ASN A CA 1
ATOM 804 C C . ASN A 1 101 ? 14.269 -5.021 -24.287 1.00 71.38 101 ASN A C 1
ATOM 806 O O . ASN A 1 101 ? 14.519 -4.919 -23.084 1.00 71.38 101 ASN A O 1
ATOM 810 N N . HIS A 1 102 ? 13.219 -5.709 -24.744 1.00 72.81 102 HIS A N 1
ATOM 811 C CA . HIS A 1 102 ? 12.239 -6.380 -23.883 1.00 72.81 102 HIS A CA 1
ATOM 812 C C . HIS A 1 102 ? 12.826 -7.507 -23.016 1.00 72.81 102 HIS A C 1
ATOM 814 O O . HIS A 1 102 ? 12.287 -7.781 -21.947 1.00 72.81 102 HIS A O 1
ATOM 820 N N . VAL A 1 103 ? 13.922 -8.154 -23.436 1.00 77.94 103 VAL A N 1
ATOM 821 C CA . VAL A 1 103 ? 14.539 -9.257 -22.674 1.00 77.94 103 VAL A CA 1
ATOM 822 C C . VAL A 1 103 ? 15.192 -8.729 -21.398 1.00 77.94 103 VAL A C 1
ATOM 824 O O . VAL A 1 103 ? 14.945 -9.263 -20.319 1.00 77.94 103 VAL A O 1
ATOM 827 N N . THR A 1 104 ? 15.970 -7.649 -21.507 1.00 81.00 104 THR A N 1
ATOM 828 C CA . THR A 1 104 ? 16.605 -7.003 -20.348 1.00 81.00 104 THR A CA 1
ATOM 829 C C . THR A 1 104 ? 15.558 -6.396 -19.416 1.00 81.00 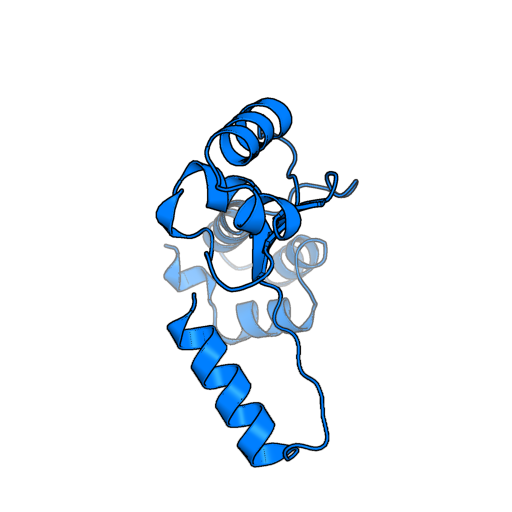104 THR A C 1
ATOM 831 O O . THR A 1 104 ? 15.585 -6.671 -18.221 1.00 81.00 104 THR A O 1
ATOM 834 N N . LEU A 1 105 ? 14.556 -5.693 -19.960 1.00 81.25 105 LEU A N 1
ATOM 835 C CA . LEU A 1 105 ? 13.479 -5.120 -19.148 1.00 81.25 105 LEU A CA 1
ATOM 836 C C . LEU A 1 105 ? 12.700 -6.188 -18.364 1.00 81.25 105 LEU A C 1
ATOM 838 O O . LEU A 1 105 ? 12.371 -5.992 -17.195 1.00 81.25 105 LEU A O 1
ATOM 842 N N . ARG A 1 106 ? 12.401 -7.335 -18.987 1.00 85.19 106 ARG A N 1
ATOM 843 C CA . ARG A 1 106 ? 11.683 -8.424 -18.313 1.00 85.19 106 ARG A CA 1
ATOM 844 C C . ARG A 1 106 ? 12.464 -8.959 -17.113 1.00 85.19 106 ARG A C 1
ATOM 846 O O . ARG A 1 106 ? 11.849 -9.296 -16.105 1.00 85.19 106 ARG A O 1
ATOM 853 N N . GLN A 1 107 ? 13.791 -9.027 -17.220 1.00 84.94 107 GLN A N 1
ATOM 854 C CA . GLN A 1 107 ? 14.654 -9.458 -16.124 1.00 84.94 107 GLN A CA 1
ATOM 855 C C . GLN A 1 107 ? 14.692 -8.414 -14.999 1.00 84.94 107 GLN A C 1
ATOM 857 O O . GLN A 1 107 ? 14.488 -8.786 -13.848 1.00 84.94 107 GLN A O 1
ATOM 862 N N . ASP A 1 108 ? 14.841 -7.129 -15.330 1.00 84.25 108 ASP A N 1
ATOM 863 C CA . ASP A 1 108 ? 14.876 -6.038 -14.343 1.00 84.25 108 ASP A CA 1
ATOM 864 C C . ASP A 1 108 ? 13.551 -5.898 -13.569 1.00 84.25 108 ASP A C 1
ATOM 866 O O . ASP A 1 108 ? 13.533 -5.574 -12.382 1.00 84.25 108 ASP A O 1
ATOM 870 N N . LEU A 1 109 ? 12.414 -6.170 -14.221 1.00 86.19 109 LEU A N 1
ATOM 871 C CA . LEU A 1 109 ? 11.094 -6.126 -13.583 1.00 86.19 109 LEU A CA 1
ATOM 872 C C . LEU A 1 109 ? 10.787 -7.362 -12.728 1.00 86.19 109 LEU A C 1
ATOM 874 O O . LEU A 1 109 ? 9.945 -7.277 -11.830 1.00 86.19 109 LEU A O 1
ATOM 878 N N . ARG A 1 110 ? 11.447 -8.500 -12.987 1.00 87.12 110 ARG A N 1
ATOM 879 C CA . ARG A 1 110 ? 11.178 -9.784 -12.315 1.00 87.12 110 ARG A CA 1
ATOM 880 C C . ARG A 1 110 ? 11.379 -9.712 -10.809 1.00 87.12 110 ARG A C 1
ATOM 882 O O . ARG A 1 110 ? 10.627 -10.334 -10.062 1.00 87.12 110 ARG A O 1
ATOM 889 N N . ASP A 1 111 ? 12.349 -8.917 -10.381 1.00 82.50 111 ASP A N 1
ATOM 890 C CA . ASP A 1 111 ? 12.650 -8.728 -8.969 1.00 82.50 111 ASP A CA 1
ATOM 891 C C . ASP A 1 111 ? 11.759 -7.665 -8.320 1.00 82.50 111 ASP A C 1
ATOM 893 O O . ASP A 1 111 ? 11.817 -7.491 -7.109 1.00 82.50 111 ASP A O 1
ATOM 897 N N . LEU A 1 112 ? 10.899 -6.972 -9.076 1.00 85.25 112 LEU A N 1
ATOM 898 C CA . LEU A 1 112 ? 10.097 -5.854 -8.573 1.00 85.25 112 LEU A CA 1
ATOM 899 C C . LEU A 1 112 ? 8.597 -6.142 -8.542 1.00 85.25 112 LEU A C 1
ATOM 901 O O . LEU A 1 112 ? 7.930 -5.725 -7.592 1.00 85.25 112 LEU A O 1
ATOM 905 N N . VAL A 1 113 ? 8.067 -6.849 -9.542 1.00 88.94 113 VAL A N 1
ATOM 906 C CA . VAL A 1 113 ? 6.628 -7.104 -9.701 1.00 88.94 113 VAL A CA 1
ATOM 907 C C . VAL A 1 113 ? 6.341 -8.553 -10.123 1.00 88.94 113 VAL A C 1
ATOM 909 O O . VAL A 1 113 ? 7.197 -9.200 -10.727 1.00 88.94 113 VAL A O 1
ATOM 912 N N . PRO A 1 114 ? 5.135 -9.087 -9.840 1.00 91.19 114 PRO A N 1
ATOM 913 C CA . PRO A 1 114 ? 4.734 -10.415 -10.302 1.00 91.19 114 PRO A CA 1
ATOM 914 C C . PRO A 1 114 ? 4.804 -10.553 -11.826 1.00 91.19 114 PRO A C 1
ATOM 916 O O . PRO A 1 114 ? 4.503 -9.607 -12.551 1.00 91.19 114 PRO A O 1
ATOM 919 N N . THR A 1 115 ? 5.113 -11.757 -12.319 1.00 90.12 115 THR A N 1
ATOM 920 C CA . THR A 1 115 ? 5.244 -12.040 -13.760 1.00 90.12 115 THR A CA 1
ATOM 921 C C . THR A 1 115 ? 4.015 -11.622 -14.569 1.00 90.12 115 THR A C 1
ATOM 923 O O . THR A 1 115 ? 4.172 -11.029 -15.629 1.00 90.12 115 THR A O 1
ATOM 926 N N . SER A 1 116 ? 2.804 -11.822 -14.041 1.00 93.12 116 SER A N 1
ATOM 927 C CA . SER A 1 116 ? 1.563 -11.393 -14.699 1.00 93.12 116 SER A CA 1
ATOM 928 C C . SER A 1 116 ? 1.484 -9.876 -14.906 1.00 93.12 116 SER A C 1
ATOM 930 O O . SER A 1 116 ? 0.971 -9.415 -15.922 1.00 93.12 116 SER A O 1
ATOM 932 N N . CYS A 1 117 ? 2.016 -9.082 -13.971 1.00 91.62 117 CYS A N 1
ATOM 933 C CA . CYS A 1 117 ? 2.104 -7.633 -14.127 1.00 91.62 117 CYS A CA 1
ATOM 934 C C . CYS A 1 117 ? 3.129 -7.252 -15.197 1.00 91.62 117 CYS A C 1
ATOM 936 O O . CYS A 1 117 ? 2.906 -6.292 -15.926 1.00 91.62 117 CYS A O 1
ATOM 938 N N . ILE A 1 118 ? 4.236 -7.996 -15.302 1.00 90.31 118 ILE A N 1
ATOM 939 C CA . ILE A 1 118 ? 5.250 -7.767 -16.339 1.00 90.31 118 ILE A CA 1
ATOM 940 C C . ILE A 1 118 ? 4.642 -8.002 -17.714 1.00 90.31 118 ILE A C 1
ATOM 942 O O . ILE A 1 118 ? 4.759 -7.143 -18.582 1.00 90.31 118 ILE A O 1
ATOM 946 N N . ASP A 1 119 ? 3.961 -9.133 -17.889 1.00 90.12 119 ASP A N 1
ATOM 947 C CA . ASP A 1 119 ? 3.335 -9.492 -19.158 1.00 90.12 119 ASP A CA 1
ATOM 948 C C . ASP A 1 119 ? 2.324 -8.419 -19.579 1.00 90.12 119 ASP A C 1
ATOM 950 O O . ASP A 1 119 ? 2.409 -7.913 -20.694 1.00 90.12 119 ASP A O 1
ATOM 954 N N . TYR A 1 120 ? 1.484 -7.955 -18.649 1.00 91.31 120 TYR A N 1
ATOM 955 C CA . TYR A 1 120 ? 0.559 -6.846 -18.890 1.00 91.31 120 TYR A CA 1
ATOM 956 C C . TYR A 1 120 ? 1.275 -5.533 -19.267 1.00 91.31 120 TYR A C 1
ATOM 958 O O . TYR A 1 120 ? 0.895 -4.856 -20.220 1.00 91.31 120 TYR A O 1
ATOM 966 N N . ILE A 1 121 ? 2.333 -5.153 -18.544 1.00 88.81 121 ILE A N 1
ATOM 967 C CA . ILE A 1 121 ? 3.090 -3.923 -18.830 1.00 88.81 121 ILE A CA 1
ATOM 968 C C . ILE A 1 121 ? 3.683 -3.949 -20.245 1.00 88.81 121 ILE A C 1
ATOM 970 O O . ILE A 1 121 ? 3.658 -2.924 -20.931 1.00 88.81 121 ILE A O 1
ATOM 974 N N . LEU A 1 122 ? 4.218 -5.101 -20.661 1.00 86.31 122 LEU A N 1
ATOM 975 C CA . LEU A 1 122 ? 4.854 -5.281 -21.964 1.00 86.31 122 LEU A CA 1
ATOM 976 C C . LEU A 1 122 ? 3.826 -5.384 -23.097 1.00 86.31 122 LEU A C 1
ATOM 978 O O . LEU A 1 122 ? 4.008 -4.727 -24.118 1.00 86.31 122 LEU A O 1
ATOM 982 N N . GLU A 1 123 ? 2.752 -6.157 -22.912 1.00 89.19 123 GLU A N 1
ATOM 983 C CA . GLU A 1 123 ? 1.678 -6.343 -23.899 1.00 89.19 123 GLU A CA 1
ATOM 984 C C . GLU A 1 123 ? 1.013 -5.011 -24.262 1.00 89.19 123 GLU A C 1
ATOM 986 O O . GLU A 1 123 ? 0.842 -4.699 -25.439 1.00 89.19 123 GLU A O 1
ATOM 991 N N . TYR A 1 124 ? 0.702 -4.190 -23.255 1.00 88.81 124 TYR A N 1
ATOM 992 C CA . TYR A 1 124 ? -0.008 -2.921 -23.444 1.00 88.81 124 TYR A CA 1
ATOM 993 C C . TYR A 1 124 ? 0.920 -1.704 -23.554 1.00 88.81 124 TYR A C 1
ATOM 995 O O . TYR A 1 124 ? 0.447 -0.565 -23.582 1.00 88.81 124 TYR A O 1
ATOM 1003 N N . ASN A 1 125 ? 2.238 -1.925 -23.609 1.00 83.44 125 ASN A N 1
ATOM 1004 C CA . ASN A 1 125 ? 3.262 -0.882 -23.655 1.00 83.44 125 ASN A CA 1
ATOM 1005 C C . ASN A 1 125 ? 2.980 0.262 -22.659 1.00 83.44 125 ASN A C 1
ATOM 1007 O O . ASN A 1 125 ? 2.914 1.436 -23.026 1.00 83.44 125 ASN A O 1
ATOM 1011 N N . ILE A 1 126 ? 2.765 -0.073 -21.382 1.00 85.19 126 ILE A N 1
ATOM 1012 C CA . ILE A 1 126 ? 2.354 0.905 -20.355 1.00 85.19 126 ILE A CA 1
ATOM 1013 C C . ILE A 1 126 ? 3.419 2.007 -20.156 1.00 85.19 126 ILE A C 1
ATOM 1015 O O . ILE A 1 126 ? 3.097 3.115 -19.734 1.00 85.19 126 ILE A O 1
ATOM 1019 N N . GLY A 1 127 ? 4.678 1.750 -20.529 1.00 76.88 127 GLY A N 1
ATOM 1020 C CA . GLY A 1 127 ? 5.771 2.726 -20.465 1.00 76.88 127 GLY A CA 1
ATOM 1021 C C . GLY A 1 127 ? 5.536 4.013 -21.265 1.00 76.88 127 GLY A C 1
ATOM 1022 O O . GLY A 1 127 ? 5.967 5.076 -20.822 1.00 76.88 127 GLY A O 1
ATOM 1023 N N . GLN A 1 128 ? 4.802 3.954 -22.386 1.00 78.88 128 GLN A N 1
ATOM 1024 C CA . GLN A 1 128 ? 4.533 5.132 -23.231 1.00 78.88 128 GLN A CA 1
ATOM 1025 C C . GLN A 1 128 ? 3.717 6.223 -22.516 1.00 78.88 128 GLN A C 1
ATOM 1027 O O . GLN A 1 128 ? 3.758 7.3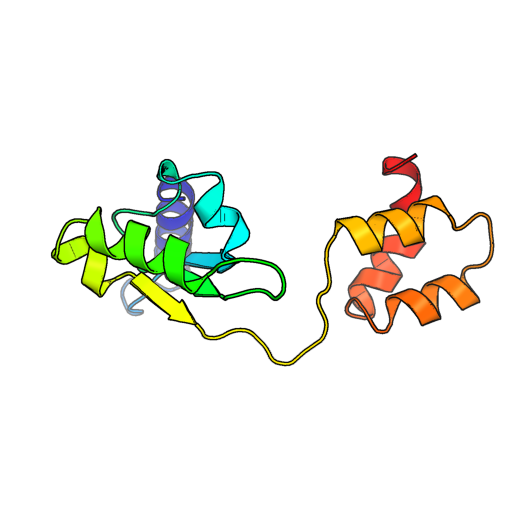83 -22.903 1.00 78.88 128 GLN A O 1
ATOM 1032 N N . TRP A 1 129 ? 2.986 5.861 -21.458 1.00 78.50 129 TRP A N 1
ATOM 1033 C CA . TRP A 1 129 ? 2.134 6.775 -20.694 1.00 78.50 129 TRP A CA 1
ATOM 1034 C C . TRP A 1 129 ? 2.911 7.561 -19.626 1.00 78.50 129 TRP A C 1
ATOM 1036 O O . TRP A 1 129 ? 2.325 8.366 -18.904 1.00 78.50 129 TRP A O 1
ATOM 1046 N N . PHE A 1 130 ? 4.216 7.300 -19.491 1.00 74.31 130 PHE A N 1
ATOM 1047 C CA . PHE A 1 130 ? 5.110 7.958 -18.535 1.00 74.31 130 PHE A CA 1
ATOM 1048 C C . PHE A 1 130 ? 6.193 8.821 -19.207 1.00 74.31 130 PHE A C 1
ATOM 1050 O O . PHE A 1 130 ? 7.114 9.253 -18.509 1.00 74.31 130 PHE A O 1
ATOM 1057 N N . GLN A 1 131 ? 6.123 9.003 -20.531 1.00 62.56 131 GLN A N 1
ATOM 1058 C CA . GLN A 1 131 ? 7.035 9.841 -21.321 1.00 62.56 131 GLN A CA 1
ATOM 1059 C C . GLN A 1 131 ? 6.592 11.305 -21.337 1.00 62.56 131 GLN A C 1
ATOM 1061 O O . GLN A 1 131 ? 5.366 11.553 -21.344 1.00 62.56 131 GLN A O 1
#

pLDDT: mean 80.62, std 8.23, range [55.62, 93.12]